Protein AF-J7ICZ3-F1 (afdb_monomer_lite)

Structure (mmCIF, N/CA/C/O backbone):
data_AF-J7ICZ3-F1
#
_entry.id   AF-J7ICZ3-F1
#
loop_
_atom_site.group_PDB
_atom_site.id
_atom_site.type_symbol
_atom_site.label_atom_id
_atom_site.label_alt_id
_atom_site.label_comp_id
_atom_site.label_asym_id
_atom_site.label_entity_id
_atom_site.label_seq_id
_atom_site.pdbx_PDB_ins_code
_atom_site.Cartn_x
_atom_site.Cartn_y
_atom_site.Cartn_z
_atom_site.occupancy
_atom_site.B_iso_or_equiv
_atom_site.auth_seq_id
_atom_site.auth_comp_id
_atom_site.auth_asym_id
_atom_site.auth_atom_id
_atom_site.pdbx_PDB_model_num
ATOM 1 N N . VAL A 1 1 ? 14.958 -9.417 -8.748 1.00 81.19 1 VAL A N 1
ATOM 2 C CA . VAL A 1 1 ? 13.550 -9.773 -8.416 1.00 81.19 1 VAL A CA 1
ATOM 3 C C . VAL A 1 1 ? 13.290 -9.825 -6.906 1.00 81.19 1 VAL A C 1
ATOM 5 O O . VAL A 1 1 ? 12.339 -9.207 -6.445 1.00 81.19 1 VAL A O 1
ATOM 8 N N . TRP A 1 2 ? 14.155 -10.467 -6.114 1.00 90.06 2 TRP A N 1
ATOM 9 C CA . TRP A 1 2 ? 14.019 -10.620 -4.653 1.00 90.06 2 TRP A CA 1
ATOM 10 C C . TRP A 1 2 ? 13.783 -9.326 -3.856 1.00 90.06 2 TRP A C 1
ATOM 12 O O . TRP A 1 2 ? 12.935 -9.311 -2.972 1.00 90.06 2 TRP A O 1
ATOM 22 N N . ARG A 1 3 ? 14.434 -8.209 -4.218 1.00 90.50 3 ARG A N 1
ATOM 23 C CA . ARG A 1 3 ? 14.168 -6.889 -3.604 1.00 90.50 3 ARG A CA 1
ATOM 24 C C . ARG A 1 3 ? 12.699 -6.455 -3.710 1.00 90.50 3 ARG A C 1
ATOM 26 O O . ARG A 1 3 ? 12.142 -5.936 -2.747 1.00 90.50 3 ARG A O 1
AT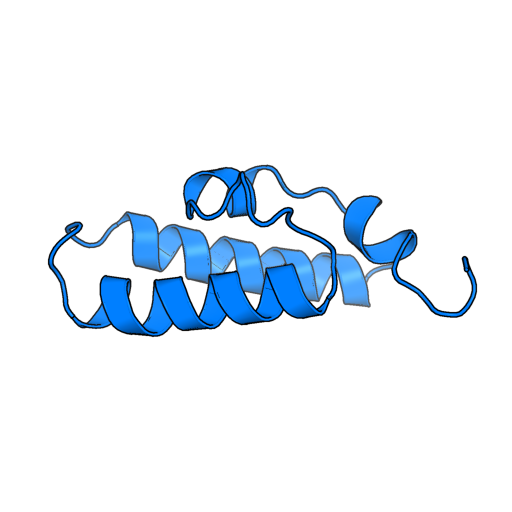OM 33 N N . VAL A 1 4 ? 12.067 -6.677 -4.864 1.00 90.88 4 VAL A N 1
ATOM 34 C CA . VAL A 1 4 ? 10.651 -6.328 -5.078 1.00 90.88 4 VAL A CA 1
ATOM 35 C C . VAL A 1 4 ? 9.749 -7.290 -4.310 1.00 90.88 4 VAL A C 1
ATOM 37 O O . VAL A 1 4 ? 8.836 -6.856 -3.621 1.00 90.88 4 VAL A O 1
ATOM 40 N N . LYS A 1 5 ? 10.071 -8.590 -4.319 1.00 92.06 5 LYS A N 1
ATOM 41 C CA . LYS A 1 5 ? 9.358 -9.586 -3.503 1.00 92.06 5 LYS A CA 1
ATOM 42 C C . LYS A 1 5 ? 9.373 -9.227 -2.014 1.00 92.06 5 LYS A C 1
ATOM 44 O O . LYS A 1 5 ? 8.335 -9.266 -1.363 1.00 92.06 5 LYS A O 1
ATOM 49 N N . TYR A 1 6 ? 10.531 -8.832 -1.488 1.00 93.81 6 TYR A N 1
ATOM 50 C CA . TYR A 1 6 ? 10.682 -8.459 -0.083 1.00 93.81 6 TYR A CA 1
ATOM 51 C C . TYR A 1 6 ? 9.926 -7.172 0.272 1.00 93.81 6 TYR A C 1
ATOM 53 O O . TYR A 1 6 ? 9.238 -7.108 1.290 1.00 93.81 6 TYR A O 1
ATOM 61 N N . THR A 1 7 ? 10.005 -6.149 -0.582 1.00 91.81 7 THR A N 1
ATOM 62 C CA . THR A 1 7 ? 9.266 -4.893 -0.371 1.00 91.81 7 THR A CA 1
ATOM 63 C C . THR A 1 7 ? 7.754 -5.106 -0.435 1.00 91.81 7 THR A C 1
ATOM 65 O O . THR A 1 7 ? 7.052 -4.640 0.463 1.00 91.81 7 THR A O 1
ATOM 68 N N . LEU A 1 8 ? 7.258 -5.889 -1.398 1.00 92.62 8 LEU A N 1
ATOM 69 C CA . LEU A 1 8 ? 5.851 -6.289 -1.478 1.00 92.62 8 LEU A CA 1
ATOM 70 C C . LEU A 1 8 ? 5.407 -7.059 -0.225 1.00 92.62 8 LEU A C 1
ATOM 72 O O . LEU A 1 8 ? 4.352 -6.771 0.337 1.00 92.62 8 LEU A O 1
ATOM 76 N N . ALA A 1 9 ? 6.226 -7.996 0.261 1.00 93.62 9 ALA A N 1
ATOM 77 C CA . ALA A 1 9 ? 5.936 -8.740 1.485 1.00 93.62 9 ALA A CA 1
ATOM 78 C C . ALA A 1 9 ? 5.831 -7.821 2.715 1.00 93.62 9 ALA A C 1
ATOM 80 O O . ALA A 1 9 ? 4.919 -7.988 3.525 1.00 93.62 9 ALA A O 1
ATOM 81 N N . LYS A 1 10 ? 6.710 -6.815 2.832 1.00 94.06 10 LYS A N 1
ATOM 82 C CA . LYS A 1 10 ? 6.661 -5.819 3.914 1.00 94.06 10 LYS A CA 1
ATOM 83 C C . LYS A 1 10 ? 5.385 -4.973 3.853 1.00 94.06 10 LYS A C 1
ATOM 85 O O . LYS A 1 10 ? 4.748 -4.769 4.882 1.00 94.06 10 LYS A O 1
ATOM 90 N N . ILE A 1 11 ? 4.991 -4.532 2.657 1.00 92.38 11 ILE A N 1
ATOM 91 C CA . ILE A 1 11 ? 3.761 -3.754 2.439 1.00 92.38 11 ILE A CA 1
ATOM 92 C C . ILE A 1 11 ? 2.525 -4.591 2.797 1.00 92.38 11 ILE A C 1
ATOM 94 O O . ILE A 1 11 ? 1.679 -4.139 3.563 1.00 92.38 11 ILE A O 1
ATOM 98 N N . ARG A 1 12 ? 2.448 -5.841 2.321 1.00 93.69 12 ARG A N 1
ATOM 99 C CA . ARG A 1 12 ? 1.341 -6.761 2.638 1.00 93.69 12 ARG A CA 1
ATOM 100 C C . ARG A 1 12 ? 1.280 -7.136 4.117 1.00 93.69 12 ARG A C 1
ATOM 102 O O . ARG A 1 12 ? 0.197 -7.378 4.638 1.00 93.69 12 ARG A O 1
ATOM 109 N N . LYS A 1 13 ? 2.423 -7.230 4.803 1.00 94.44 13 LYS A N 1
ATOM 110 C CA . LYS A 1 13 ? 2.455 -7.451 6.255 1.00 94.44 13 LYS A CA 1
ATOM 111 C C . LYS A 1 13 ? 1.829 -6.267 6.995 1.00 94.44 13 LYS A C 1
ATOM 113 O O . LYS A 1 13 ? 0.903 -6.486 7.763 1.00 94.44 13 LYS A O 1
ATOM 118 N N . ALA A 1 14 ? 2.255 -5.043 6.678 1.00 92.81 14 ALA A N 1
ATOM 119 C CA . ALA A 1 14 ? 1.685 -3.833 7.269 1.00 92.81 14 ALA A CA 1
ATOM 120 C C . ALA A 1 14 ? 0.178 -3.710 6.983 1.00 92.81 14 ALA A C 1
ATOM 122 O O . ALA A 1 14 ? -0.599 -3.440 7.888 1.00 92.81 14 ALA A O 1
ATOM 123 N N . ALA A 1 15 ? -0.260 -3.981 5.748 1.00 92.62 15 ALA A N 1
ATOM 124 C CA . ALA A 1 15 ? -1.683 -3.962 5.408 1.00 92.62 15 ALA A CA 1
ATOM 125 C C . ALA A 1 15 ? -2.499 -4.972 6.235 1.00 92.62 15 ALA A C 1
ATOM 127 O O . ALA A 1 15 ? -3.573 -4.624 6.712 1.00 92.62 15 ALA A O 1
ATO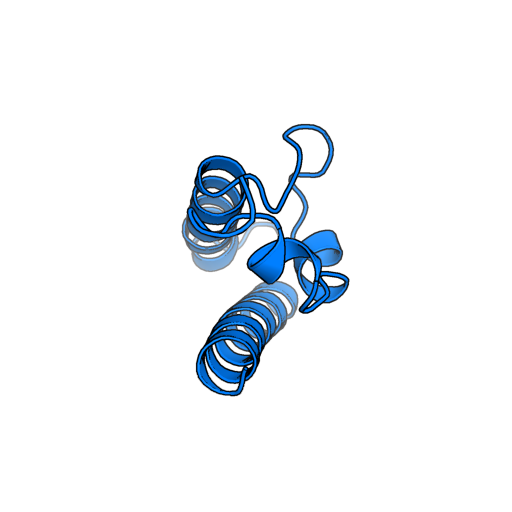M 128 N N . ARG A 1 16 ? -1.985 -6.191 6.466 1.00 94.25 16 ARG A N 1
ATOM 129 C CA . ARG A 1 16 ? -2.657 -7.194 7.313 1.00 94.25 16 ARG A CA 1
ATOM 130 C C . ARG A 1 16 ? -2.778 -6.754 8.771 1.00 94.25 16 ARG A C 1
ATOM 132 O O . ARG A 1 16 ? -3.848 -6.901 9.342 1.00 94.25 16 ARG A O 1
ATOM 139 N N . GLU A 1 17 ? -1.719 -6.189 9.345 1.00 92.44 17 GLU A N 1
ATOM 140 C CA . GLU A 1 17 ? -1.738 -5.659 10.719 1.00 92.44 17 GLU A CA 1
ATOM 141 C C . GLU A 1 17 ? -2.738 -4.500 10.865 1.00 92.44 17 GLU A C 1
ATOM 143 O O . GLU A 1 17 ? -3.441 -4.394 11.865 1.00 92.44 17 GLU A O 1
ATOM 148 N N . LEU A 1 18 ? -2.872 -3.656 9.840 1.00 89.81 18 LEU A N 1
ATOM 149 C CA . LEU A 1 18 ? -3.870 -2.587 9.844 1.00 89.81 18 LEU A CA 1
ATOM 150 C C . LEU A 1 18 ? -5.291 -3.134 9.665 1.00 89.81 18 LEU A C 1
ATOM 152 O O . LEU A 1 18 ? -6.213 -2.598 10.272 1.00 89.81 18 LEU A O 1
ATOM 156 N N . LEU A 1 19 ? -5.472 -4.198 8.869 1.00 90.19 19 LEU A N 1
ATOM 157 C CA . LEU A 1 19 ? -6.743 -4.908 8.654 1.00 90.19 19 LEU A CA 1
ATOM 158 C C . LEU A 1 19 ? -7.276 -5.640 9.883 1.00 90.19 19 LEU A C 1
ATOM 160 O O . LEU A 1 19 ? -8.482 -5.844 9.960 1.00 90.19 19 LEU A O 1
ATOM 164 N N . THR A 1 20 ? -6.424 -5.970 10.851 1.00 90.69 20 THR A N 1
ATOM 165 C CA . THR A 1 20 ? -6.875 -6.536 12.131 1.00 90.69 20 THR A CA 1
ATOM 166 C C . THR A 1 20 ? -7.435 -5.498 13.103 1.00 90.69 20 THR A C 1
ATOM 168 O O . THR A 1 20 ? -8.117 -5.874 14.050 1.00 90.69 20 THR A O 1
ATOM 171 N N . LEU A 1 21 ? -7.144 -4.210 12.893 1.00 90.50 21 LEU A N 1
ATOM 172 C CA . LEU A 1 21 ? -7.647 -3.120 13.730 1.00 90.50 21 LEU A CA 1
ATOM 173 C C . LEU A 1 21 ? -9.023 -2.648 13.248 1.00 90.50 21 LEU A C 1
ATOM 175 O O . LEU A 1 21 ? -9.357 -2.762 12.066 1.00 90.50 21 LEU A O 1
ATOM 179 N N . GLU A 1 22 ? -9.795 -2.067 14.162 1.00 88.88 22 GLU A N 1
ATOM 180 C CA . GLU A 1 22 ? -11.107 -1.499 13.858 1.00 88.88 22 GLU A CA 1
ATOM 181 C C . GLU A 1 22 ? -10.990 -0.294 12.910 1.00 88.88 22 GLU A C 1
ATOM 183 O O . GLU A 1 22 ? -10.005 0.446 12.924 1.00 88.88 22 GLU A O 1
ATOM 188 N N . GLU A 1 23 ? -12.008 -0.064 12.075 1.00 83.06 23 GLU A N 1
ATOM 189 C CA . GLU A 1 23 ? -11.987 0.990 11.051 1.00 83.06 23 GLU A CA 1
ATOM 190 C C . GLU A 1 23 ? -11.794 2.407 11.603 1.00 83.06 23 GLU A C 1
ATOM 192 O O . GLU A 1 23 ? -11.239 3.260 10.908 1.00 83.06 23 GLU A O 1
ATOM 197 N N . LYS A 1 24 ? -12.217 2.644 12.847 1.00 87.88 24 LYS A N 1
ATOM 198 C CA . LYS A 1 24 ? -12.129 3.942 13.528 1.00 87.88 24 LYS A CA 1
ATOM 199 C C . LYS A 1 24 ? -10.869 4.113 14.378 1.00 87.88 24 LYS A C 1
ATOM 201 O O . LYS A 1 24 ? -10.695 5.177 14.964 1.00 87.88 24 LYS A O 1
ATOM 206 N N . ASP A 1 25 ? -9.998 3.107 14.447 1.00 90.88 25 ASP A N 1
ATOM 207 C CA . ASP A 1 25 ? -8.740 3.219 15.184 1.00 90.88 25 ASP A CA 1
ATOM 208 C C . ASP A 1 25 ? -7.831 4.269 14.518 1.00 90.88 25 ASP A C 1
ATOM 210 O O . ASP A 1 25 ? -7.554 4.222 13.311 1.00 90.88 25 ASP A O 1
ATOM 214 N N . GLU A 1 26 ? -7.338 5.220 15.311 1.00 90.69 26 GLU A N 1
ATOM 215 C CA . GLU A 1 26 ? -6.441 6.289 14.870 1.00 90.69 26 GLU A CA 1
ATOM 216 C C . GLU A 1 26 ? -5.195 5.739 14.165 1.00 90.69 26 GLU A C 1
ATOM 218 O O . GLU A 1 26 ? -4.736 6.303 13.162 1.00 90.69 26 GLU A O 1
ATOM 223 N N . LYS A 1 27 ? -4.665 4.597 14.629 1.00 89.12 27 LYS A N 1
ATOM 224 C CA . LYS A 1 27 ? -3.499 3.956 14.006 1.00 89.12 27 LYS A CA 1
ATOM 225 C C . LYS A 1 27 ? -3.809 3.489 12.591 1.00 89.12 27 LYS A C 1
ATOM 227 O O . LYS A 1 27 ? -2.992 3.703 11.690 1.00 89.12 27 LYS A O 1
ATOM 232 N N . ARG A 1 28 ? -4.980 2.884 12.382 1.00 89.56 28 ARG A N 1
ATOM 233 C CA . ARG A 1 28 ? -5.432 2.421 11.065 1.00 89.56 28 ARG A CA 1
ATOM 234 C C . ARG A 1 28 ? -5.671 3.599 10.132 1.00 89.56 28 ARG A C 1
ATOM 236 O O . ARG A 1 28 ? -5.195 3.570 8.996 1.00 89.56 28 ARG A O 1
ATOM 243 N N . LEU A 1 29 ? -6.338 4.644 10.615 1.00 89.06 29 LEU A N 1
ATOM 244 C CA . LEU A 1 29 ? -6.637 5.835 9.824 1.00 89.06 29 LEU A CA 1
ATOM 245 C C . LEU A 1 29 ? -5.352 6.543 9.373 1.00 89.06 29 LEU A C 1
ATOM 247 O O . LEU A 1 29 ? -5.207 6.895 8.201 1.00 89.06 29 LEU A O 1
ATOM 251 N N . PHE A 1 30 ? -4.393 6.726 10.281 1.00 91.44 30 PHE A N 1
ATOM 252 C CA . PHE A 1 30 ? -3.155 7.435 9.977 1.00 91.44 30 PHE A CA 1
ATOM 253 C C . PHE A 1 30 ? -2.214 6.600 9.102 1.00 91.44 30 PHE A C 1
ATOM 255 O O . PHE A 1 30 ? -1.849 7.017 7.996 1.00 91.44 30 PHE A O 1
ATOM 262 N N . GLN A 1 31 ? -1.840 5.401 9.560 1.00 90.19 31 GLN A N 1
ATOM 263 C CA . GLN A 1 31 ? -0.873 4.564 8.847 1.00 90.19 31 GLN A CA 1
ATOM 264 C C . GLN A 1 31 ? -1.452 4.005 7.545 1.00 90.19 31 GLN A C 1
ATOM 266 O O . GLN A 1 31 ? -0.736 3.936 6.544 1.00 90.19 31 GLN A O 1
ATOM 271 N N . GLY A 1 32 ? -2.743 3.665 7.523 1.00 90.69 32 GLY A N 1
ATOM 272 C CA . GLY A 1 32 ? -3.428 3.196 6.321 1.00 90.69 32 GLY A CA 1
ATOM 273 C C . GLY A 1 32 ? -3.441 4.258 5.227 1.00 90.69 32 GLY A C 1
ATOM 274 O O . GLY A 1 32 ? -2.994 3.996 4.110 1.00 90.69 32 GLY A O 1
ATOM 275 N N . ASN A 1 33 ? -3.836 5.491 5.558 1.00 90.19 33 ASN A N 1
ATOM 276 C CA . ASN A 1 33 ? -3.824 6.593 4.594 1.00 90.19 33 ASN A CA 1
ATOM 277 C C . ASN A 1 33 ? -2.410 6.957 4.131 1.00 90.19 33 ASN A C 1
ATOM 279 O O . ASN A 1 33 ? -2.217 7.298 2.962 1.00 90.19 33 ASN A O 1
ATOM 283 N N . ALA A 1 34 ? -1.410 6.893 5.014 1.00 92.00 34 ALA A N 1
ATOM 284 C CA . ALA A 1 34 ? -0.019 7.125 4.631 1.00 92.00 34 ALA A CA 1
ATOM 285 C C . ALA A 1 34 ? 0.482 6.061 3.637 1.00 92.00 34 ALA A C 1
ATOM 287 O O . ALA A 1 34 ? 1.148 6.388 2.649 1.00 92.00 34 ALA A O 1
ATOM 288 N N . LEU A 1 35 ? 0.129 4.794 3.869 1.00 90.62 35 LEU A N 1
ATOM 289 C CA . LEU A 1 35 ? 0.502 3.677 3.007 1.00 90.62 35 LEU A CA 1
ATOM 290 C C . LEU A 1 35 ? -0.167 3.779 1.630 1.00 90.62 35 LEU A C 1
ATOM 292 O O . LEU A 1 35 ? 0.521 3.661 0.614 1.00 90.62 35 LEU A O 1
ATOM 296 N N . LEU A 1 36 ? -1.466 4.085 1.588 1.00 90.19 36 LEU A N 1
ATOM 297 C CA . LEU A 1 36 ? -2.210 4.285 0.340 1.00 90.19 36 LEU A CA 1
ATOM 298 C C . LEU A 1 36 ? -1.646 5.455 -0.476 1.00 90.19 36 LEU A C 1
ATOM 300 O O . LEU A 1 36 ? -1.354 5.287 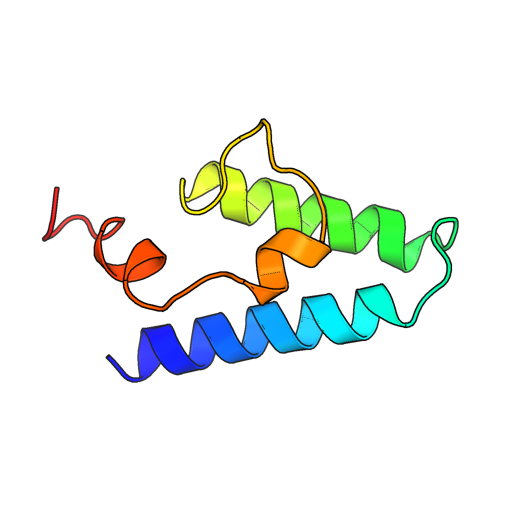-1.659 1.00 90.19 36 LEU A O 1
ATOM 304 N N . ARG A 1 37 ? -1.375 6.607 0.155 1.00 90.88 37 ARG A N 1
ATOM 305 C CA . ARG A 1 37 ? -0.771 7.769 -0.526 1.00 90.88 37 ARG A CA 1
ATOM 306 C C . ARG A 1 37 ? 0.578 7.446 -1.164 1.00 90.88 37 ARG A C 1
ATOM 308 O O . ARG A 1 37 ? 0.883 7.929 -2.253 1.00 90.88 37 ARG A O 1
ATOM 315 N N . ARG A 1 38 ? 1.401 6.628 -0.501 1.00 89.94 38 ARG A N 1
ATOM 316 C CA . ARG A 1 38 ? 2.698 6.214 -1.049 1.00 89.94 38 ARG A CA 1
ATOM 317 C C . ARG A 1 38 ? 2.536 5.313 -2.274 1.00 89.94 38 ARG A C 1
ATOM 319 O O . ARG A 1 38 ? 3.300 5.467 -3.221 1.00 89.94 38 ARG A O 1
ATOM 326 N N . LEU A 1 39 ? 1.571 4.394 -2.258 1.00 88.56 39 LEU A N 1
ATOM 327 C CA . LEU A 1 39 ? 1.317 3.483 -3.379 1.00 88.56 39 LEU A CA 1
ATOM 328 C C . LEU A 1 39 ? 0.750 4.208 -4.605 1.00 88.56 39 LEU A C 1
ATOM 330 O O . LEU A 1 39 ? 1.190 3.920 -5.718 1.00 88.56 39 LEU A O 1
ATOM 334 N N . VAL A 1 40 ? -0.137 5.186 -4.392 1.00 89.69 40 VAL A N 1
ATOM 335 C CA . VAL A 1 40 ? -0.653 6.064 -5.457 1.00 89.69 40 VAL A CA 1
ATOM 336 C C . VAL A 1 40 ? 0.478 6.885 -6.075 1.00 89.69 40 VAL A C 1
ATOM 338 O O . VAL A 1 40 ? 0.622 6.914 -7.290 1.00 89.69 40 VAL A O 1
ATOM 341 N N . ARG A 1 41 ? 1.376 7.462 -5.261 1.00 89.12 41 ARG A N 1
ATOM 342 C CA . ARG A 1 41 ? 2.528 8.232 -5.770 1.00 89.12 41 ARG A CA 1
ATOM 343 C C . ARG A 1 41 ? 3.481 7.408 -6.642 1.00 89.12 41 ARG A C 1
ATOM 345 O O . ARG A 1 41 ? 4.089 7.950 -7.554 1.00 89.12 41 ARG A O 1
ATOM 352 N N . ILE A 1 42 ? 3.648 6.119 -6.343 1.00 87.81 42 ILE A N 1
ATOM 353 C CA . ILE A 1 42 ? 4.471 5.210 -7.161 1.00 87.81 42 ILE A CA 1
ATOM 354 C C . ILE A 1 42 ? 3.711 4.784 -8.438 1.00 87.81 42 ILE A C 1
ATOM 356 O O . ILE A 1 42 ? 4.322 4.304 -9.388 1.00 87.81 42 ILE A O 1
ATOM 360 N N . GLY A 1 43 ? 2.387 4.965 -8.478 1.00 86.75 43 GLY A N 1
ATOM 361 C CA . GLY A 1 43 ? 1.524 4.565 -9.590 1.00 86.75 43 GLY A CA 1
ATOM 362 C C . GLY A 1 43 ? 1.151 3.081 -9.580 1.00 86.75 43 GLY A C 1
ATOM 363 O O . GLY A 1 43 ? 0.674 2.560 -10.583 1.00 86.75 43 GLY A O 1
ATOM 364 N N . VAL A 1 44 ? 1.386 2.361 -8.479 1.00 87.44 44 VAL A N 1
ATOM 365 C CA . VAL A 1 44 ? 1.017 0.931 -8.375 1.00 87.44 44 VAL A CA 1
ATOM 366 C C . VAL A 1 44 ? -0.484 0.770 -8.124 1.00 87.44 44 VAL A C 1
ATOM 368 O O . VAL A 1 44 ? -1.086 -0.222 -8.522 1.00 87.44 44 VAL A O 1
ATOM 371 N N . LEU A 1 45 ? -1.091 1.752 -7.457 1.00 85.06 45 LEU A N 1
ATOM 372 C CA . LEU A 1 45 ? -2.519 1.801 -7.172 1.00 85.06 45 LEU A CA 1
ATOM 373 C C . LEU A 1 45 ? -3.135 3.004 -7.886 1.00 85.06 45 LEU A C 1
ATOM 375 O O . LEU A 1 45 ? -2.518 4.066 -7.933 1.00 85.06 45 LEU A O 1
ATOM 379 N N . ASP A 1 46 ? -4.354 2.832 -8.384 1.00 83.62 46 ASP A N 1
ATOM 380 C CA . ASP A 1 46 ? -5.160 3.915 -8.940 1.00 83.62 46 ASP A CA 1
ATOM 381 C C . ASP A 1 46 ? -5.935 4.652 -7.830 1.00 83.62 46 ASP A C 1
ATOM 383 O O . ASP A 1 46 ? -6.275 4.056 -6.800 1.00 83.62 46 ASP A O 1
ATOM 387 N N . GLU A 1 47 ? -6.241 5.934 -8.036 1.00 78.50 47 GLU A N 1
ATOM 388 C CA . GLU A 1 47 ? -6.967 6.783 -7.074 1.00 78.50 47 GLU A CA 1
ATOM 389 C C . GLU A 1 47 ? -8.383 6.255 -6.802 1.00 78.50 47 GLU A C 1
ATOM 391 O O . GLU A 1 47 ? -8.900 6.358 -5.690 1.00 78.50 47 GLU A O 1
ATOM 396 N N . SER A 1 48 ? -8.977 5.569 -7.783 1.00 80.50 48 SER A N 1
ATOM 397 C CA . SER A 1 48 ? -10.269 4.889 -7.644 1.00 80.50 48 SER A CA 1
ATOM 398 C C . SER A 1 48 ? -10.244 3.698 -6.669 1.00 80.50 48 SER A C 1
ATOM 400 O O . SER A 1 48 ? -11.292 3.255 -6.191 1.00 80.50 48 SER A O 1
ATOM 402 N N . ARG A 1 49 ? -9.056 3.165 -6.341 1.00 78.62 49 ARG A N 1
ATOM 403 C CA . ARG A 1 49 ? -8.864 1.937 -5.547 1.00 78.62 49 ARG A CA 1
ATOM 404 C C . ARG A 1 49 ? -8.196 2.188 -4.196 1.00 78.62 49 ARG A C 1
ATOM 406 O O . ARG A 1 49 ? -7.484 1.323 -3.695 1.00 78.62 49 ARG A O 1
ATOM 413 N N . MET A 1 50 ? -8.450 3.330 -3.557 1.00 80.12 50 MET A N 1
ATOM 414 C CA . MET A 1 50 ? -7.899 3.677 -2.234 1.00 80.12 50 MET A CA 1
ATOM 415 C C . MET A 1 50 ? -8.529 2.887 -1.063 1.00 80.12 50 MET A C 1
ATOM 417 O O . MET A 1 50 ? -9.052 3.465 -0.114 1.00 80.12 50 MET A O 1
ATOM 421 N N . LYS A 1 51 ? -8.460 1.552 -1.097 1.00 86.12 51 LYS A N 1
ATOM 422 C CA . LYS A 1 51 ? -8.797 0.674 0.038 1.00 86.12 51 LYS A CA 1
ATOM 423 C C . LYS A 1 51 ? -7.625 -0.237 0.377 1.00 86.12 51 LYS A C 1
ATOM 425 O O . LYS A 1 51 ? -6.885 -0.666 -0.507 1.00 86.12 51 LYS A O 1
ATOM 430 N N . LEU A 1 52 ? -7.479 -0.564 1.662 1.00 84.50 52 LEU A N 1
ATOM 431 C CA . LEU A 1 52 ? -6.417 -1.455 2.145 1.00 84.50 52 LEU A CA 1
ATOM 432 C C . LEU A 1 52 ? -6.531 -2.875 1.569 1.00 84.50 52 LEU A C 1
ATOM 434 O O . LEU A 1 52 ? -5.507 -3.526 1.372 1.00 84.50 52 LEU A O 1
ATOM 438 N N . ASP A 1 53 ? -7.734 -3.328 1.216 1.00 87.56 53 ASP A N 1
ATOM 439 C CA . ASP A 1 53 ? -7.955 -4.662 0.643 1.00 87.56 53 ASP A CA 1
ATOM 440 C C . ASP A 1 53 ? -7.260 -4.834 -0.714 1.00 87.56 53 ASP A C 1
ATOM 442 O O . ASP A 1 53 ? -6.671 -5.879 -0.997 1.00 87.56 53 ASP A O 1
ATOM 446 N N . TYR A 1 54 ? -7.226 -3.776 -1.531 1.00 88.31 54 TYR A N 1
ATOM 447 C CA . TYR A 1 54 ? -6.547 -3.805 -2.829 1.00 88.31 54 TYR A CA 1
ATOM 448 C C . TYR A 1 54 ? -5.027 -3.950 -2.697 1.00 88.31 54 TYR A C 1
ATOM 450 O O . TYR A 1 54 ? -4.381 -4.500 -3.588 1.00 88.31 54 TYR A O 1
ATOM 458 N N . VAL A 1 55 ? -4.451 -3.537 -1.563 1.00 88.12 55 VAL A N 1
ATOM 459 C CA . VAL A 1 55 ? -3.017 -3.704 -1.281 1.00 88.12 55 VAL A CA 1
ATOM 460 C C . VAL A 1 55 ? -2.646 -5.187 -1.144 1.00 88.12 55 VAL A C 1
ATOM 462 O O . VAL A 1 55 ? -1.529 -5.581 -1.491 1.00 88.12 55 VAL A O 1
ATOM 465 N N . LEU A 1 56 ? -3.572 -6.036 -0.685 1.00 88.19 56 LEU A N 1
ATOM 466 C CA . LEU A 1 56 ? -3.342 -7.480 -0.585 1.00 88.19 56 LEU A CA 1
ATOM 467 C C . LEU A 1 56 ? -3.264 -8.151 -1.965 1.00 88.19 56 LEU A C 1
ATOM 469 O O . LEU A 1 56 ? -2.489 -9.094 -2.136 1.00 88.19 56 LEU A O 1
ATOM 473 N N . GLY A 1 57 ? -4.006 -7.630 -2.947 1.00 89.50 57 GLY A N 1
ATOM 474 C CA . GLY A 1 57 ? -4.069 -8.148 -4.317 1.00 89.50 57 GLY A CA 1
ATOM 475 C C . GLY A 1 57 ? -2.912 -7.737 -5.234 1.00 89.50 57 GLY A C 1
ATOM 476 O O . GLY A 1 57 ? -2.794 -8.287 -6.326 1.00 89.50 57 GLY A O 1
ATOM 477 N N . LEU A 1 58 ? -2.043 -6.814 -4.806 1.00 89.81 58 LEU A N 1
ATOM 478 C CA . LEU A 1 58 ? -0.917 -6.320 -5.611 1.00 89.81 58 LEU A CA 1
ATOM 479 C C . LEU A 1 58 ? 0.022 -7.441 -6.036 1.00 89.81 58 LEU A C 1
ATOM 481 O O . LEU A 1 58 ? 0.435 -8.235 -5.191 1.00 89.81 58 LEU A O 1
ATOM 485 N N . ARG A 1 59 ? 0.431 -7.481 -7.299 1.00 90.94 59 ARG A N 1
ATOM 486 C CA . ARG A 1 59 ? 1.370 -8.481 -7.816 1.00 90.94 59 ARG A CA 1
ATOM 487 C C . ARG A 1 59 ? 2.768 -7.887 -7.982 1.00 90.94 59 ARG A C 1
ATOM 489 O O . ARG A 1 59 ? 3.019 -6.719 -7.697 1.00 90.94 59 ARG A O 1
ATOM 496 N N . ILE A 1 60 ? 3.730 -8.726 -8.360 1.00 89.50 60 ILE A N 1
ATOM 497 C CA . ILE A 1 60 ? 5.128 -8.293 -8.512 1.00 89.50 60 ILE A CA 1
ATOM 498 C C . ILE A 1 60 ? 5.284 -7.491 -9.807 1.00 89.50 60 ILE A C 1
ATOM 500 O O . ILE A 1 60 ? 6.079 -6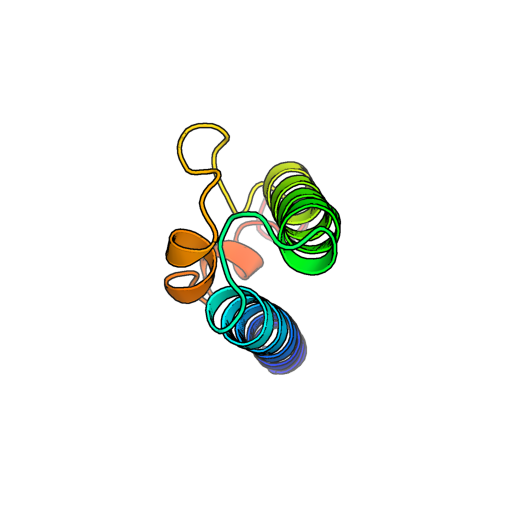.551 -9.840 1.00 89.50 60 ILE A O 1
ATOM 504 N N . GLU A 1 61 ? 4.525 -7.850 -10.840 1.00 89.62 61 GLU A N 1
ATOM 505 C CA . GLU A 1 61 ? 4.519 -7.219 -12.161 1.00 89.62 61 GLU A CA 1
ATOM 506 C C . GLU A 1 61 ? 4.195 -5.725 -12.052 1.00 89.62 61 GLU A C 1
ATOM 508 O O . GLU A 1 61 ? 4.944 -4.905 -12.579 1.00 89.62 61 GLU A O 1
ATOM 513 N N . ASP A 1 62 ? 3.206 -5.371 -11.225 1.00 88.12 62 ASP A N 1
ATOM 514 C CA . ASP A 1 62 ? 2.769 -3.988 -10.991 1.00 88.12 62 ASP A CA 1
ATOM 515 C C . ASP A 1 62 ? 3.916 -3.077 -10.486 1.00 88.12 62 ASP A C 1
ATOM 517 O O . ASP A 1 62 ? 3.924 -1.869 -10.708 1.00 88.12 62 ASP A O 1
ATOM 521 N N . PHE A 1 63 ? 4.929 -3.644 -9.815 1.00 87.25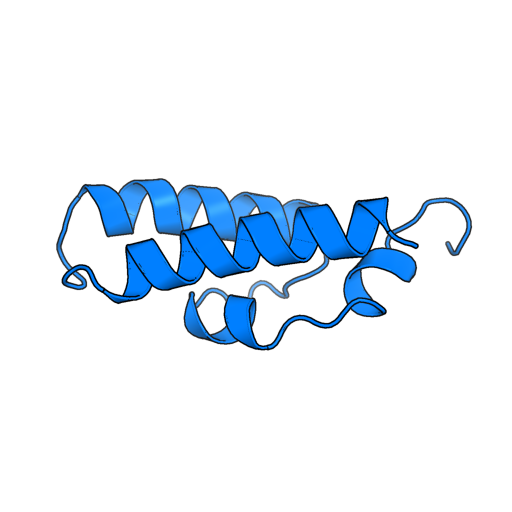 63 PHE A N 1
ATOM 522 C CA . PHE A 1 63 ? 6.130 -2.916 -9.379 1.00 87.25 63 PHE A CA 1
ATOM 523 C C . PHE A 1 63 ? 7.274 -2.959 -10.397 1.00 87.25 63 PHE A C 1
ATOM 525 O O . PHE A 1 63 ? 8.188 -2.132 -10.335 1.00 87.25 63 PHE A O 1
ATOM 532 N N . LEU A 1 64 ? 7.291 -3.950 -11.287 1.00 88.75 64 LEU A N 1
ATOM 533 C CA . LEU A 1 64 ? 8.286 -4.054 -12.352 1.00 88.75 64 LEU A CA 1
ATOM 534 C C . LEU A 1 64 ? 7.978 -3.082 -13.495 1.00 88.75 64 LEU A C 1
ATOM 536 O O . LEU A 1 64 ? 8.921 -2.522 -14.043 1.00 88.75 64 LEU A O 1
ATOM 540 N N . GLU A 1 65 ? 6.705 -2.826 -13.793 1.00 87.75 65 GLU A N 1
ATOM 541 C CA . GLU A 1 65 ? 6.239 -1.864 -14.814 1.00 87.75 65 GLU A CA 1
ATOM 542 C C . GLU A 1 65 ? 6.492 -0.394 -14.437 1.00 87.75 65 GLU A C 1
ATOM 544 O O . GLU A 1 65 ? 6.538 0.492 -15.287 1.00 87.75 65 GLU A O 1
ATOM 549 N N . ARG A 1 66 ? 6.701 -0.120 -13.145 1.00 88.19 66 ARG A N 1
ATOM 550 C CA . ARG A 1 66 ? 7.008 1.222 -12.619 1.00 88.19 66 ARG A CA 1
ATOM 551 C C . ARG A 1 66 ? 8.503 1.504 -12.492 1.00 88.19 66 ARG A C 1
ATOM 553 O O . ARG A 1 66 ? 8.904 2.479 -11.857 1.00 88.19 66 ARG A O 1
ATOM 560 N N . ARG A 1 67 ? 9.357 0.642 -13.044 1.00 86.50 67 ARG A N 1
ATOM 561 C CA . ARG A 1 67 ? 10.799 0.894 -13.085 1.00 86.50 67 ARG A CA 1
ATOM 562 C C . ARG A 1 67 ? 11.111 1.833 -14.235 1.00 86.50 67 ARG A C 1
ATOM 564 O O . ARG A 1 67 ? 10.593 1.662 -15.323 1.00 86.50 67 ARG A O 1
ATOM 571 N N . LEU A 1 68 ? 12.072 2.727 -14.024 1.00 88.06 68 LEU A N 1
ATOM 572 C CA . LEU A 1 68 ? 12.592 3.589 -15.088 1.00 88.06 68 LEU A CA 1
ATOM 573 C C . LEU A 1 68 ? 13.091 2.799 -16.312 1.00 88.06 68 LEU A C 1
ATOM 575 O O . LEU A 1 68 ? 13.112 3.325 -17.404 1.00 88.06 68 LEU A O 1
ATOM 579 N N . GLN A 1 69 ? 13.505 1.544 -16.120 1.00 86.56 69 GLN A N 1
ATOM 580 C CA . GLN A 1 69 ? 13.990 0.679 -17.197 1.00 86.56 69 GLN A CA 1
ATOM 581 C C . GLN A 1 69 ? 12.876 0.170 -18.130 1.00 86.56 69 GLN A C 1
ATOM 583 O O . GLN A 1 69 ? 13.165 -0.195 -19.263 1.00 86.56 69 GLN A O 1
ATOM 588 N N . THR A 1 70 ? 11.650 0.029 -17.623 1.00 81.12 70 THR A N 1
ATOM 589 C CA . THR A 1 70 ? 10.500 -0.514 -18.368 1.00 81.12 70 THR A CA 1
ATOM 590 C C . THR A 1 70 ? 9.573 0.579 -18.902 1.00 81.12 70 THR A C 1
ATOM 592 O O . THR A 1 70 ? 8.628 0.251 -19.614 1.00 81.12 70 THR A O 1
ATOM 595 N N . GLN A 1 71 ? 9.847 1.840 -18.555 1.00 61.47 71 GLN A N 1
ATOM 596 C CA . GLN A 1 71 ? 9.289 3.048 -19.169 1.00 61.47 71 GLN A CA 1
ATOM 597 C C . GLN A 1 71 ? 10.165 3.458 -20.352 1.00 61.47 71 GLN A C 1
ATOM 599 O O . GLN A 1 71 ? 9.590 3.877 -21.376 1.00 61.47 71 GLN A O 1
#

Sequence (71 aa):
VWRVKYTLAKIRKAARELLTLEEKDEKRLFQGNALLRRLVRIGVLDESRMKLDYVLGLRIEDFLERRLQTQ

Foldseek 3Di:
DVVLVVVLVVLLVVLVVLVVDDPPDPCNVVVLQVSLVVCVVLVLDDPVPSDSVVSNVRDSVSNVCSDPVND

Secondary structure (DSSP, 8-state):
-HHHHHHHHHHHHHHHHHHTS-TT-HHHHHHHHHHHHHHHHHTSS-GGG-SHHHHHH--SHHHHTTSTTT-

Organism: NCBI:txid59189

Radius of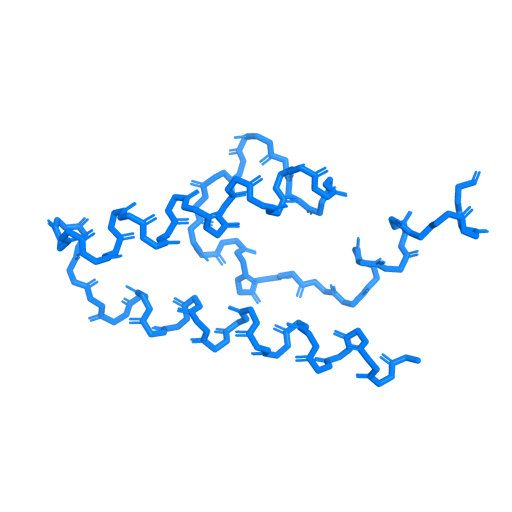 gyration: 12.54 Å; chains: 1; bounding box: 26×19×34 Å

InterPro domains:
  IPR001912 Small ribosomal subunit protein uS4, N-terminal [PF00163] (2-65)
  IPR005710 Small ribosomal subunit protein uS4, eukaryota/archaea [TIGR01018] (1-71)
  IPR022801 Small ribosomal subunit protein uS4 [PTHR11831] (1-71)

pLDDT: mean 88.47, std 4.83, range [61.47, 94.44]